Protein AF-A0A423SI39-F1 (afdb_monomer_lite)

Sequence (110 aa):
MAEQDFVSNNMMGNGWIGLNDRGTEDDWVWSDNTKVSITNWNDGEPNGNAGNENCGEMRADTGKWNDLPCHLARVFACKSKASATPVSPVQPTTTPYPDCEWGMGGERED

Secondary structure (DSSP, 8-state):
-HHHHHHHHH-SSSEEEEEE-TTSTT--EETTS-B-----BPTT----TTTT--EEEEPTTT--EEEE-TTS--EE----PPPSS----------PPPP-----------

InterPro domains:
  IPR001304 C-type lectin-like [PF00059] (3-79)
  IPR001304 C-type lectin-like [PS50041] (1-79)
  IPR016186 C-type lectin-like/link domain superfamily [G3DSA:3.10.100.10] (1-80)
  IPR016187 C-type lectin fold [SSF56436] (2-88)
  IPR018378 C-type lectin, conserved site [PS00615] (55-78)
  IPR050111 C-type lectin and snaclec domain-containing protein [PTHR22803] (2-82)

Structure (mmCIF, N/CA/C/O backbone):
data_AF-A0A423SI39-F1
#
_entry.id   AF-A0A423SI39-F1
#
loop_
_atom_site.group_PDB
_atom_site.id
_atom_site.type_symbol
_atom_site.label_atom_id
_atom_site.label_alt_id
_atom_site.label_comp_id
_a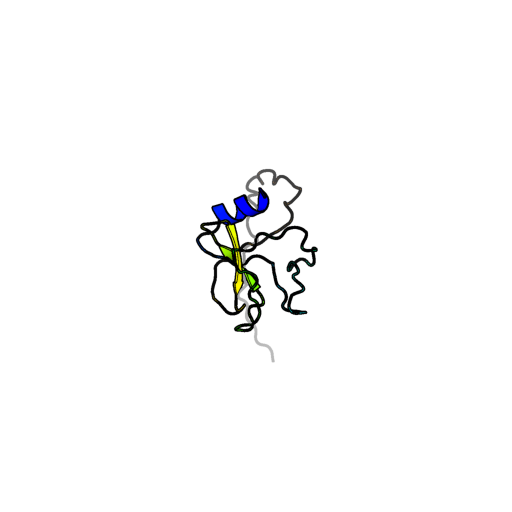tom_site.label_asym_id
_atom_site.label_entity_id
_atom_site.label_seq_id
_atom_site.pdbx_PDB_ins_code
_atom_site.Cartn_x
_atom_site.Cartn_y
_atom_site.Cartn_z
_atom_site.occupancy
_atom_site.B_iso_or_equiv
_atom_site.auth_seq_id
_atom_site.auth_comp_id
_atom_site.auth_asym_id
_atom_site.auth_atom_id
_atom_site.pdbx_PDB_model_num
ATOM 1 N N . MET A 1 1 ? -9.580 10.050 3.549 1.00 76.38 1 MET A N 1
ATOM 2 C CA . MET A 1 1 ? -8.161 9.812 3.880 1.00 76.38 1 MET A CA 1
ATOM 3 C C . MET A 1 1 ? -7.889 9.646 5.376 1.00 76.38 1 MET A C 1
ATOM 5 O O . MET A 1 1 ? -6.946 8.942 5.678 1.00 76.38 1 MET A O 1
ATOM 9 N N . ALA A 1 2 ? -8.739 10.131 6.295 1.00 90.62 2 ALA A N 1
ATOM 10 C CA . ALA A 1 2 ? -8.493 10.089 7.750 1.00 90.62 2 ALA A CA 1
ATOM 11 C C . ALA A 1 2 ? -7.988 8.754 8.352 1.00 90.62 2 ALA A C 1
ATOM 13 O O . ALA A 1 2 ? -7.150 8.781 9.244 1.00 90.62 2 ALA A O 1
ATOM 14 N N . GLU A 1 3 ? -8.472 7.592 7.890 1.00 91.19 3 GLU A N 1
ATOM 15 C CA . GLU A 1 3 ? -7.949 6.287 8.344 1.00 91.19 3 GLU A CA 1
ATOM 16 C C . GLU A 1 3 ? -6.472 6.104 7.967 1.00 91.19 3 GLU A C 1
ATOM 18 O O . GLU A 1 3 ? -5.671 5.703 8.804 1.00 91.19 3 GLU A O 1
ATOM 23 N N . GLN A 1 4 ? -6.105 6.450 6.733 1.00 91.50 4 GLN A N 1
ATOM 24 C CA . GLN A 1 4 ? -4.733 6.331 6.244 1.00 91.50 4 GLN A CA 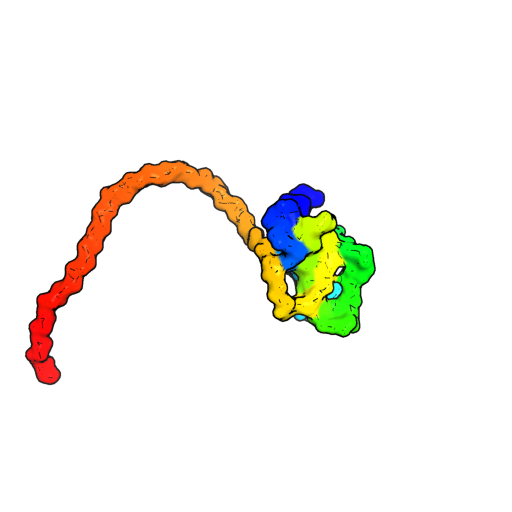1
ATOM 25 C C . GLN A 1 4 ? -3.807 7.311 6.971 1.00 91.50 4 GLN A C 1
ATOM 27 O O . GLN A 1 4 ? -2.725 6.917 7.391 1.00 91.50 4 GLN A O 1
ATOM 32 N N . ASP A 1 5 ? -4.278 8.539 7.219 1.00 93.81 5 ASP A N 1
ATOM 33 C CA . ASP A 1 5 ? -3.535 9.543 7.991 1.00 93.81 5 ASP A CA 1
ATOM 34 C C . ASP A 1 5 ? -3.305 9.079 9.438 1.00 93.81 5 ASP A C 1
ATOM 36 O O . ASP A 1 5 ? -2.239 9.287 10.015 1.00 93.81 5 ASP A O 1
ATOM 40 N N . PHE A 1 6 ? -4.303 8.439 10.058 1.00 94.25 6 PHE A N 1
ATOM 41 C CA . PHE A 1 6 ? -4.149 7.870 11.396 1.00 94.25 6 PHE A CA 1
ATOM 42 C C . PHE A 1 6 ? -3.078 6.775 11.412 1.00 94.25 6 PHE A C 1
ATOM 44 O O . PHE A 1 6 ? -2.238 6.764 12.312 1.00 94.25 6 PHE A O 1
ATOM 51 N N . VAL A 1 7 ? -3.085 5.877 10.425 1.00 94.56 7 VAL A N 1
ATOM 52 C CA . VAL A 1 7 ? -2.097 4.796 10.335 1.00 94.56 7 VAL A CA 1
ATOM 53 C C . VAL A 1 7 ? -0.691 5.361 10.127 1.00 94.56 7 VAL A C 1
ATOM 55 O O . VAL A 1 7 ? 0.196 5.037 10.915 1.00 94.56 7 VAL A O 1
ATOM 58 N N . SER A 1 8 ? -0.484 6.246 9.145 1.00 94.69 8 SER A N 1
ATOM 59 C CA . SER A 1 8 ? 0.847 6.786 8.830 1.00 94.69 8 SER A CA 1
ATOM 60 C C . SER A 1 8 ? 1.451 7.566 9.998 1.00 94.69 8 SER A C 1
ATOM 62 O O . SER A 1 8 ? 2.622 7.381 10.316 1.00 94.69 8 SER A O 1
ATOM 64 N N . ASN A 1 9 ? 0.645 8.369 10.702 1.00 94.88 9 ASN A N 1
ATOM 65 C CA . ASN A 1 9 ? 1.101 9.164 11.847 1.00 94.88 9 ASN A CA 1
ATOM 66 C C . ASN A 1 9 ? 1.485 8.323 13.076 1.00 94.88 9 ASN A C 1
ATOM 68 O O . ASN A 1 9 ? 2.182 8.822 13.958 1.00 94.88 9 ASN A O 1
ATOM 72 N N . ASN A 1 10 ? 1.016 7.074 13.165 1.00 94.56 10 ASN A N 1
ATOM 73 C CA . ASN A 1 10 ? 1.296 6.178 14.292 1.00 94.56 10 ASN A CA 1
ATOM 74 C C . ASN A 1 10 ? 2.280 5.050 13.938 1.00 94.56 10 ASN A C 1
ATOM 76 O O . ASN A 1 10 ? 2.640 4.253 14.806 1.00 94.56 10 ASN A O 1
ATOM 80 N N . MET A 1 11 ? 2.736 4.966 12.688 1.00 91.50 11 MET A N 1
ATOM 81 C CA . MET A 1 11 ? 3.760 4.010 12.279 1.00 91.50 11 MET A CA 1
ATOM 82 C C . MET A 1 11 ? 5.166 4.525 12.620 1.00 91.50 11 MET A C 1
ATOM 84 O O . MET A 1 11 ? 5.541 5.641 12.281 1.00 91.50 11 MET A O 1
ATOM 88 N N . MET A 1 12 ? 5.995 3.677 13.238 1.00 89.31 12 MET A N 1
ATOM 89 C CA . MET A 1 12 ? 7.395 3.992 13.582 1.00 89.31 12 MET A CA 1
ATOM 90 C C . MET A 1 12 ? 8.376 3.811 12.400 1.00 89.31 12 MET A C 1
ATOM 92 O O . MET A 1 12 ? 9.566 3.579 12.606 1.00 89.31 12 MET A O 1
ATOM 96 N N . GLY A 1 13 ? 7.882 3.872 11.162 1.00 95.12 13 GLY A N 1
ATOM 97 C CA . GLY A 1 13 ? 8.636 3.653 9.925 1.0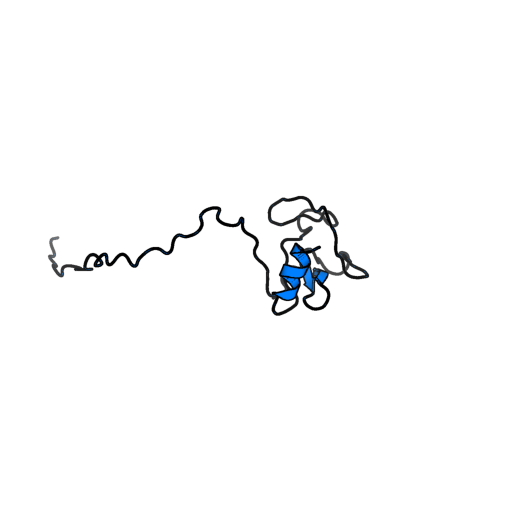0 95.12 13 GLY A CA 1
ATOM 98 C C . GLY A 1 13 ? 7.746 3.105 8.808 1.00 95.12 13 GLY A C 1
ATOM 99 O O . GLY A 1 13 ? 6.583 2.789 9.049 1.00 95.12 13 GLY A O 1
ATOM 100 N N . ASN A 1 14 ? 8.285 2.982 7.591 1.00 96.94 14 ASN A N 1
ATOM 101 C CA . ASN A 1 14 ? 7.550 2.365 6.483 1.00 96.94 14 ASN A CA 1
ATOM 102 C C . ASN A 1 14 ? 7.131 0.949 6.865 1.00 96.94 14 ASN A C 1
ATOM 104 O O . ASN A 1 14 ? 7.963 0.150 7.314 1.00 96.94 14 ASN A O 1
ATOM 108 N N . GLY A 1 15 ? 5.854 0.644 6.684 1.00 97.44 15 GLY A N 1
ATOM 109 C CA . GLY A 1 15 ? 5.282 -0.563 7.241 1.00 97.44 15 GLY A CA 1
ATOM 110 C C . GLY A 1 15 ? 4.272 -1.228 6.340 1.00 97.44 15 GLY A C 1
ATOM 111 O O . GLY A 1 15 ? 3.616 -0.588 5.523 1.00 97.44 15 GLY A O 1
ATOM 112 N N . TRP A 1 16 ? 4.124 -2.531 6.534 1.00 98.00 16 TRP A N 1
ATOM 113 C CA . TRP A 1 16 ? 3.126 -3.313 5.838 1.00 98.00 16 TRP A CA 1
ATOM 114 C C . TRP A 1 16 ? 1.721 -2.881 6.234 1.00 98.00 16 TRP A C 1
ATOM 116 O O . TRP A 1 16 ? 1.373 -2.785 7.419 1.00 98.00 16 TRP A O 1
ATOM 126 N N . ILE A 1 17 ? 0.916 -2.667 5.203 1.00 96.56 17 ILE A N 1
ATOM 127 C CA . ILE A 1 17 ? -0.535 -2.604 5.286 1.00 96.56 17 ILE A CA 1
ATOM 128 C C . ILE A 1 17 ? -1.095 -3.892 4.681 1.00 96.56 17 ILE A C 1
ATOM 130 O O . ILE A 1 17 ? -0.389 -4.636 4.010 1.00 96.56 17 ILE A O 1
ATOM 134 N N . GLY A 1 18 ? -2.368 -4.200 4.923 1.00 96.81 18 GLY A N 1
ATOM 135 C CA . GLY A 1 18 ? -2.968 -5.453 4.445 1.00 96.81 18 GLY A CA 1
ATOM 136 C C . GLY A 1 18 ? -3.113 -5.578 2.919 1.00 96.81 18 GLY A C 1
ATOM 137 O O . GLY A 1 18 ? -3.786 -6.497 2.470 1.00 96.81 18 GLY A O 1
ATOM 138 N N . LEU A 1 19 ? -2.572 -4.649 2.130 1.00 97.44 19 LEU A N 1
ATOM 139 C CA . LEU A 1 19 ? -2.742 -4.563 0.682 1.00 97.44 19 LEU A CA 1
ATOM 140 C C . LEU A 1 19 ? -1.787 -5.536 -0.028 1.00 97.44 19 LEU A C 1
ATOM 142 O O . LEU A 1 19 ? -0.601 -5.569 0.295 1.00 97.44 19 LEU A O 1
ATOM 146 N N . ASN A 1 20 ? -2.284 -6.343 -0.966 1.00 95.62 20 ASN A N 1
ATOM 147 C CA . ASN A 1 20 ? -1.477 -7.327 -1.699 1.00 95.62 20 ASN A CA 1
ATOM 148 C C . ASN A 1 20 ? -2.144 -7.750 -3.015 1.00 95.62 20 ASN A C 1
ATOM 150 O O . ASN A 1 20 ? -3.366 -7.720 -3.099 1.00 95.62 20 ASN A O 1
ATOM 154 N N . ASP A 1 21 ? -1.370 -8.222 -3.985 1.00 94.12 21 ASP A N 1
ATOM 155 C CA . ASP A 1 21 ? -1.845 -8.801 -5.255 1.00 94.12 21 ASP A CA 1
ATOM 156 C C . ASP A 1 21 ? -1.273 -10.219 -5.486 1.00 94.12 21 ASP A C 1
ATOM 158 O O . ASP A 1 21 ? -1.258 -10.761 -6.586 1.00 94.12 21 ASP A O 1
ATOM 162 N N . ARG A 1 22 ? -0.851 -10.886 -4.403 1.00 92.62 22 ARG A N 1
ATOM 163 C CA . ARG A 1 22 ? -0.190 -12.211 -4.400 1.00 92.62 22 ARG A CA 1
ATOM 164 C C . ARG A 1 22 ? -0.935 -13.321 -5.151 1.00 92.62 22 ARG A C 1
ATOM 166 O O . ARG A 1 22 ? -0.347 -14.368 -5.414 1.00 92.62 22 ARG A O 1
ATOM 173 N N . GLY A 1 23 ? -2.239 -13.165 -5.367 1.00 90.31 23 GLY A N 1
ATOM 174 C CA . GLY A 1 23 ? -3.061 -14.136 -6.086 1.00 90.31 23 GLY A CA 1
ATOM 175 C C . GLY A 1 23 ? -3.045 -13.932 -7.598 1.00 90.31 23 GLY A C 1
ATOM 176 O O . GLY A 1 23 ? -3.069 -14.904 -8.351 1.00 90.31 23 GLY A O 1
ATOM 177 N N . THR A 1 24 ? -3.040 -12.684 -8.052 1.00 90.62 24 THR A N 1
ATOM 178 C CA . THR A 1 24 ? -3.066 -12.305 -9.464 1.00 90.62 24 THR A CA 1
ATOM 179 C C . THR A 1 24 ? -2.432 -10.929 -9.569 1.00 90.62 24 THR A C 1
ATOM 181 O O . THR A 1 24 ? -2.946 -9.984 -8.980 1.00 90.62 24 THR A O 1
ATOM 184 N N . GLU A 1 25 ? -1.321 -10.846 -10.301 1.00 89.31 25 GLU A N 1
ATOM 185 C CA . GLU A 1 25 ? -0.600 -9.593 -10.542 1.00 89.31 25 GLU A CA 1
ATOM 186 C C . GLU A 1 25 ? -1.562 -8.504 -11.034 1.00 89.31 25 GLU A C 1
ATOM 188 O O . GLU A 1 25 ? -2.459 -8.788 -11.835 1.00 89.31 25 GLU A O 1
ATOM 193 N N . ASP A 1 26 ? -1.381 -7.283 -10.531 1.00 88.69 26 ASP A N 1
ATOM 194 C CA . ASP A 1 26 ? -2.237 -6.113 -10.771 1.00 88.69 26 ASP A CA 1
ATOM 195 C C . ASP A 1 26 ? -3.665 -6.191 -10.172 1.00 88.69 26 ASP A C 1
ATOM 197 O O . ASP A 1 26 ? -4.389 -5.188 -10.190 1.00 88.69 26 ASP A O 1
ATOM 201 N N . ASP A 1 27 ? -4.085 -7.318 -9.576 1.00 91.12 27 ASP A N 1
ATOM 202 C CA . ASP A 1 27 ? -5.368 -7.462 -8.863 1.00 91.12 27 ASP A CA 1
ATOM 203 C C . ASP A 1 27 ? -5.193 -7.289 -7.345 1.00 91.12 27 ASP A C 1
ATOM 205 O O . ASP A 1 27 ? -5.141 -8.237 -6.555 1.00 91.12 27 ASP A O 1
ATOM 209 N N . TRP A 1 28 ? -5.091 -6.027 -6.929 1.00 93.75 28 TRP A N 1
ATOM 210 C CA . TRP A 1 28 ? -4.862 -5.654 -5.537 1.00 93.75 28 TRP A CA 1
ATOM 211 C C . TRP A 1 28 ? -6.091 -5.885 -4.644 1.00 93.75 28 TRP A C 1
ATOM 213 O O . TRP A 1 28 ? -7.184 -5.363 -4.880 1.00 93.75 28 TRP A O 1
ATOM 223 N N . VAL A 1 29 ? -5.879 -6.591 -3.533 1.00 95.94 29 VAL A N 1
ATOM 224 C CA . VAL A 1 29 ? -6.880 -6.919 -2.511 1.00 95.94 29 VAL A CA 1
ATOM 225 C C . VAL A 1 29 ? -6.373 -6.622 -1.100 1.00 95.94 29 VAL A C 1
ATOM 227 O O . VAL A 1 29 ? -5.174 -6.665 -0.810 1.00 95.94 29 VAL A O 1
ATOM 230 N N . TRP A 1 30 ? -7.296 -6.342 -0.177 1.00 96.81 30 TRP A N 1
ATOM 231 C CA . TRP A 1 30 ? -6.972 -6.303 1.248 1.00 96.81 30 TRP A CA 1
ATOM 232 C C . TRP A 1 30 ? -6.957 -7.717 1.837 1.00 96.81 30 TRP A C 1
ATOM 234 O O . TRP A 1 30 ? -7.748 -8.580 1.457 1.00 96.81 30 TRP A O 1
ATOM 244 N N . SER A 1 31 ? -6.095 -7.950 2.824 1.00 96.62 31 SER A N 1
ATOM 245 C CA . SER A 1 31 ? -5.929 -9.237 3.510 1.00 96.62 31 SER A CA 1
ATOM 246 C C . SER A 1 31 ? -7.170 -9.702 4.280 1.00 96.62 31 SER A C 1
ATOM 248 O O . SER A 1 31 ? -7.285 -10.882 4.607 1.00 96.62 31 SER A O 1
ATOM 250 N N . ASP A 1 32 ? -8.118 -8.801 4.545 1.00 94.44 32 ASP A N 1
ATOM 251 C CA . ASP A 1 32 ? -9.430 -9.107 5.123 1.00 94.44 32 ASP A CA 1
ATOM 252 C C . ASP A 1 32 ? -10.505 -9.432 4.065 1.00 94.44 32 ASP A C 1
ATOM 254 O O . ASP A 1 32 ? -11.680 -9.591 4.403 1.00 94.44 32 ASP A O 1
ATOM 258 N N . ASN A 1 33 ? -10.105 -9.574 2.796 1.00 91.44 33 ASN A N 1
ATOM 259 C CA . ASN A 1 33 ? -10.950 -9.793 1.617 1.00 91.44 33 ASN A CA 1
ATOM 260 C C . ASN A 1 33 ? -11.901 -8.635 1.285 1.00 91.44 33 ASN A C 1
ATOM 262 O O . ASN A 1 33 ? -12.827 -8.797 0.482 1.00 91.44 33 ASN A O 1
ATOM 266 N N . THR A 1 34 ? -11.707 -7.456 1.877 1.00 91.75 34 THR A N 1
ATOM 267 C CA . THR A 1 34 ? -12.424 -6.265 1.426 1.00 91.75 34 THR A CA 1
ATOM 268 C C . THR A 1 34 ? -11.859 -5.773 0.094 1.00 91.75 34 THR A C 1
ATOM 270 O O . THR A 1 34 ? -10.676 -5.925 -0.215 1.00 91.75 34 THR A O 1
ATOM 273 N N . LYS A 1 35 ? -12.728 -5.188 -0.738 1.00 90.81 35 LYS A N 1
ATOM 274 C CA . LYS A 1 35 ? -12.324 -4.649 -2.041 1.00 90.81 35 LYS A CA 1
ATOM 275 C C . LYS A 1 35 ? -11.520 -3.364 -1.870 1.00 90.81 35 LYS A C 1
ATOM 277 O O . LYS A 1 35 ? -11.887 -2.500 -1.068 1.00 90.81 35 LYS A O 1
ATOM 282 N N . VAL A 1 36 ? -10.489 -3.194 -2.691 1.00 93.38 36 VAL A N 1
ATOM 283 C CA . VAL A 1 36 ? -9.788 -1.915 -2.824 1.00 93.38 36 VAL A CA 1
ATOM 284 C C . VAL A 1 36 ? -10.737 -0.915 -3.482 1.00 93.38 36 VAL A C 1
ATOM 286 O O . VAL A 1 36 ? -11.197 -1.107 -4.602 1.00 93.38 36 VAL A O 1
ATOM 289 N N . SER A 1 37 ? -11.092 0.134 -2.744 1.00 89.56 37 SER A N 1
ATOM 290 C CA . SER A 1 37 ? -11.991 1.204 -3.209 1.00 89.56 37 SER A CA 1
ATOM 291 C C . SER A 1 37 ? -11.291 2.557 -3.332 1.00 89.56 37 SER A C 1
ATOM 293 O O . SER A 1 37 ? -11.830 3.478 -3.939 1.00 89.56 37 SER A O 1
ATOM 295 N N . ILE A 1 38 ? -10.096 2.680 -2.754 1.00 87.06 38 ILE A N 1
ATOM 296 C CA . ILE A 1 38 ? -9.257 3.875 -2.767 1.00 87.06 38 ILE A CA 1
ATOM 297 C C . ILE A 1 38 ? -7.823 3.404 -2.964 1.00 87.06 38 ILE A C 1
ATOM 299 O O . ILE A 1 38 ? -7.407 2.429 -2.338 1.00 87.06 38 ILE A O 1
ATOM 303 N N . THR A 1 39 ? -7.075 4.132 -3.783 1.00 90.81 39 THR A N 1
ATOM 304 C CA . THR A 1 39 ? -5.639 3.943 -3.974 1.00 90.81 39 THR A CA 1
ATOM 305 C C . THR A 1 39 ? -4.890 5.195 -3.540 1.00 90.81 39 THR A C 1
ATOM 307 O O . THR A 1 39 ? -5.333 6.304 -3.837 1.00 90.81 39 THR A O 1
ATOM 310 N N . ASN A 1 40 ? -3.759 5.026 -2.855 1.00 95.50 40 ASN A N 1
ATOM 311 C CA . ASN A 1 40 ? -2.870 6.123 -2.461 1.00 95.50 40 ASN A CA 1
ATOM 312 C C . ASN A 1 40 ? -1.414 5.819 -2.837 1.00 95.50 40 ASN A C 1
ATOM 314 O O . ASN A 1 40 ? -0.500 6.020 -2.040 1.00 95.50 40 ASN A O 1
ATOM 318 N N . TRP A 1 41 ? -1.211 5.272 -4.034 1.00 96.12 41 TRP A N 1
ATOM 319 C CA . TRP A 1 41 ? 0.108 4.925 -4.550 1.00 96.12 41 TRP A CA 1
ATOM 320 C C . TRP A 1 41 ? 1.050 6.128 -4.583 1.00 96.12 41 TRP A C 1
ATOM 322 O O . TRP A 1 41 ? 0.642 7.271 -4.815 1.00 96.12 41 TRP A O 1
ATOM 332 N N . ASN A 1 42 ? 2.320 5.859 -4.315 1.00 96.88 42 ASN A N 1
ATOM 333 C CA . ASN A 1 42 ? 3.401 6.791 -4.544 1.00 96.88 42 ASN A CA 1
ATOM 334 C C . ASN A 1 42 ? 3.616 7.000 -6.045 1.00 96.88 42 ASN A C 1
ATOM 336 O O . ASN A 1 42 ? 3.160 6.218 -6.878 1.00 96.88 42 ASN A O 1
ATOM 340 N N . ASP A 1 43 ? 4.275 8.098 -6.396 1.00 95.62 43 ASP A N 1
ATOM 341 C CA . ASP A 1 43 ? 4.477 8.440 -7.798 1.00 95.62 43 ASP A CA 1
ATOM 342 C C . ASP A 1 43 ? 5.366 7.368 -8.450 1.00 95.62 43 ASP A C 1
ATOM 344 O O . ASP A 1 43 ? 6.514 7.191 -8.048 1.00 95.62 43 ASP A O 1
ATOM 348 N N . GLY A 1 44 ? 4.823 6.665 -9.448 1.00 91.88 44 GLY A N 1
ATOM 349 C CA . GLY A 1 44 ? 5.494 5.549 -10.124 1.00 91.88 44 GLY A CA 1
ATOM 350 C C . GLY A 1 44 ? 5.080 4.152 -9.650 1.00 91.88 44 GLY A C 1
ATOM 351 O O . GLY A 1 44 ? 5.521 3.192 -10.269 1.00 91.88 44 GLY A O 1
ATOM 352 N N . GLU A 1 45 ? 4.220 4.050 -8.632 1.00 93.25 45 GLU A N 1
ATOM 353 C CA . GLU A 1 45 ? 3.736 2.784 -8.063 1.00 93.25 45 GLU A CA 1
ATOM 354 C C . GLU A 1 45 ? 2.272 2.474 -8.467 1.00 93.25 45 GLU A C 1
ATOM 356 O O . GLU A 1 45 ? 1.512 3.400 -8.785 1.00 93.25 45 GLU A O 1
ATOM 361 N N . PRO A 1 46 ? 1.832 1.200 -8.404 1.00 92.06 46 PRO A N 1
ATOM 362 C CA . PRO A 1 46 ? 2.665 0.020 -8.186 1.00 92.06 46 PRO A CA 1
ATOM 363 C C . PRO A 1 46 ? 3.522 -0.252 -9.424 1.00 92.06 46 PRO A C 1
ATOM 365 O O . PRO A 1 46 ? 3.054 -0.075 -10.554 1.00 92.06 46 PRO A O 1
ATOM 368 N N . ASN A 1 47 ? 4.782 -0.622 -9.221 1.00 88.31 47 ASN A N 1
ATOM 369 C CA . ASN A 1 47 ? 5.709 -0.826 -10.328 1.00 88.31 47 ASN A CA 1
ATOM 370 C C . ASN A 1 47 ? 5.851 -2.305 -10.733 1.00 88.31 47 ASN A C 1
ATOM 372 O O . ASN A 1 47 ? 6.226 -2.531 -11.888 1.00 88.31 47 ASN A O 1
ATOM 376 N N . GLY A 1 48 ? 5.479 -3.251 -9.848 1.00 70.19 48 GLY A N 1
ATOM 377 C CA . GLY A 1 48 ? 5.121 -4.681 -9.997 1.00 70.19 48 GLY A CA 1
ATOM 378 C C . GLY A 1 48 ? 6.122 -5.611 -10.696 1.00 70.19 48 GLY A C 1
ATOM 379 O O . GLY A 1 48 ? 6.463 -6.709 -10.255 1.00 70.19 48 GLY A O 1
ATOM 380 N N . ASN A 1 49 ? 6.671 -5.152 -11.809 1.00 62.72 49 ASN A N 1
ATOM 381 C CA . ASN A 1 49 ? 7.271 -5.942 -12.868 1.00 62.72 49 ASN A CA 1
ATOM 382 C C . ASN A 1 49 ? 8.769 -6.231 -12.693 1.00 62.72 49 ASN A C 1
ATOM 384 O O . ASN A 1 49 ? 9.350 -6.922 -13.533 1.00 62.72 49 ASN A O 1
ATOM 388 N N . ALA A 1 50 ? 9.428 -5.716 -11.651 1.00 59.78 50 ALA A N 1
ATOM 389 C CA . ALA A 1 50 ? 10.885 -5.818 -11.521 1.00 59.78 50 ALA A CA 1
ATOM 390 C C . ALA A 1 50 ? 11.383 -6.938 -10.587 1.00 59.78 50 ALA A C 1
ATOM 392 O O . ALA A 1 50 ? 12.570 -7.270 -10.641 1.00 59.78 50 ALA A O 1
ATOM 393 N N . GLY A 1 51 ? 10.533 -7.538 -9.741 1.00 61.28 51 GLY A N 1
ATOM 394 C CA . GLY A 1 51 ? 11.082 -8.373 -8.666 1.00 61.28 51 GLY A CA 1
ATOM 395 C C . GLY A 1 51 ? 10.124 -9.135 -7.757 1.00 61.28 51 GLY A C 1
ATOM 396 O O . GLY A 1 51 ? 10.558 -9.496 -6.664 1.00 61.28 51 GLY A O 1
ATOM 397 N N . ASN A 1 52 ? 8.886 -9.430 -8.184 1.00 78.94 52 ASN A N 1
ATOM 398 C CA . ASN A 1 52 ? 7.903 -10.166 -7.370 1.00 78.94 52 ASN A CA 1
ATOM 399 C C . ASN A 1 52 ? 7.509 -9.361 -6.107 1.00 78.94 52 ASN A C 1
ATOM 401 O O . ASN A 1 52 ? 7.676 -9.806 -4.961 1.00 78.94 52 ASN A O 1
ATOM 405 N N . GLU A 1 53 ? 7.042 -8.131 -6.344 1.00 89.69 53 GLU A N 1
ATOM 406 C CA . GLU A 1 53 ? 6.757 -7.095 -5.345 1.00 89.69 53 GLU A CA 1
ATOM 407 C C . GLU A 1 53 ? 5.294 -7.105 -4.869 1.00 89.69 53 GLU A C 1
ATOM 409 O O . GLU A 1 53 ? 4.611 -6.100 -4.855 1.00 89.69 53 GLU A O 1
ATOM 414 N N . ASN A 1 54 ? 4.784 -8.250 -4.423 1.00 94.75 54 ASN A N 1
ATOM 415 C CA . ASN A 1 54 ? 3.332 -8.430 -4.270 1.00 94.75 54 ASN A CA 1
ATOM 416 C C . ASN A 1 54 ? 2.696 -7.909 -2.961 1.00 94.75 54 ASN A C 1
ATOM 418 O O . ASN A 1 54 ? 1.590 -8.319 -2.586 1.00 94.75 54 ASN A O 1
ATOM 422 N N . CYS A 1 55 ? 3.406 -7.081 -2.190 1.00 96.38 55 CYS A N 1
ATOM 423 C CA . CYS A 1 55 ? 2.948 -6.583 -0.891 1.00 96.38 55 CYS A CA 1
ATOM 424 C C . CYS A 1 55 ? 3.028 -5.060 -0.802 1.00 96.38 55 CYS A C 1
ATOM 426 O O . CYS A 1 55 ? 4.079 -4.472 -1.035 1.00 96.38 55 CYS A O 1
ATOM 428 N N . GLY A 1 56 ? 1.929 -4.431 -0.384 1.00 96.62 56 GLY A N 1
ATOM 429 C CA . GLY A 1 56 ? 1.842 -2.987 -0.213 1.00 96.62 56 GLY A CA 1
ATOM 430 C C . GLY A 1 56 ? 2.426 -2.527 1.122 1.00 96.62 56 GLY A C 1
ATOM 431 O O . GLY A 1 56 ? 1.964 -2.934 2.194 1.00 96.62 56 GLY A O 1
ATOM 432 N N . GLU A 1 57 ? 3.408 -1.632 1.078 1.00 97.25 57 GLU A N 1
ATOM 433 C CA . GLU A 1 57 ? 3.819 -0.831 2.229 1.00 97.25 57 GLU A CA 1
ATOM 434 C C . GLU A 1 57 ? 3.160 0.546 2.214 1.00 97.25 57 GLU A C 1
ATOM 436 O O . GLU A 1 57 ? 2.888 1.115 1.162 1.00 97.25 57 GLU A O 1
ATOM 441 N N . MET A 1 58 ? 2.969 1.121 3.396 1.00 97.69 58 MET A N 1
ATOM 442 C CA . MET A 1 58 ? 2.716 2.543 3.575 1.00 97.69 58 MET A CA 1
ATOM 443 C C . MET A 1 58 ? 3.999 3.226 4.033 1.00 97.69 58 MET A C 1
ATOM 445 O O . MET A 1 58 ? 4.649 2.784 4.985 1.00 97.69 58 MET A O 1
ATOM 449 N N . ARG A 1 59 ? 4.342 4.338 3.386 1.00 96.50 59 ARG A N 1
ATOM 450 C CA . ARG A 1 59 ? 5.438 5.194 3.819 1.00 96.50 59 ARG A CA 1
ATOM 451 C C . ARG A 1 59 ? 5.018 6.055 5.005 1.00 96.50 59 ARG A C 1
ATOM 453 O O . ARG A 1 59 ? 3.999 6.738 4.939 1.00 96.50 59 ARG A O 1
ATOM 460 N N . ALA A 1 60 ? 5.816 6.072 6.070 1.00 93.81 60 AL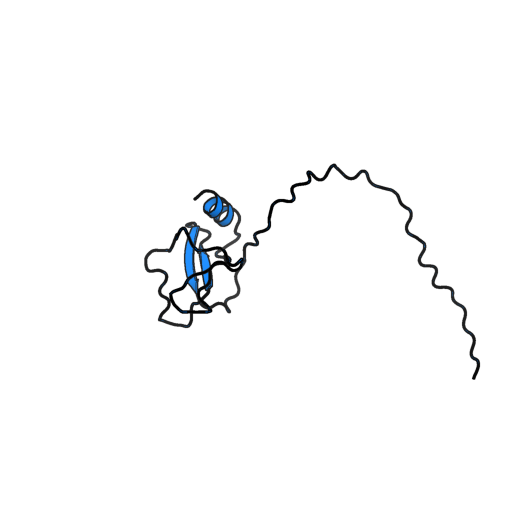A A N 1
ATOM 461 C CA . ALA A 1 60 ? 5.478 6.844 7.270 1.00 93.81 60 ALA A CA 1
ATOM 462 C C . ALA A 1 60 ? 5.590 8.366 7.063 1.00 93.81 60 ALA A C 1
ATOM 464 O O . ALA A 1 60 ? 4.918 9.129 7.748 1.00 93.81 60 ALA A O 1
ATOM 465 N N . ASP A 1 61 ? 6.419 8.816 6.117 1.00 92.94 61 ASP A N 1
ATOM 466 C CA . ASP A 1 61 ? 6.663 10.238 5.851 1.00 92.94 61 ASP A CA 1
ATOM 467 C C . ASP A 1 61 ? 5.578 10.897 4.986 1.00 92.94 61 ASP A C 1
ATOM 469 O O . ASP A 1 61 ? 5.256 12.065 5.192 1.00 92.94 61 ASP A O 1
ATOM 473 N N . THR A 1 62 ? 5.010 10.165 4.025 1.00 94.44 62 THR A N 1
ATOM 474 C CA . THR A 1 62 ? 4.019 10.701 3.075 1.00 94.44 62 THR A CA 1
ATOM 475 C C . THR A 1 62 ? 2.639 10.059 3.182 1.00 94.44 62 THR A C 1
ATOM 477 O O . THR A 1 62 ? 1.687 10.580 2.604 1.00 94.44 62 THR A O 1
ATOM 480 N N . GLY A 1 63 ? 2.515 8.908 3.849 1.00 95.06 63 GLY A N 1
ATOM 481 C CA . GLY A 1 63 ? 1.301 8.085 3.851 1.00 95.06 63 GLY A CA 1
ATOM 482 C C . GLY A 1 63 ? 0.992 7.411 2.507 1.00 95.06 63 GLY A C 1
ATOM 483 O O . GLY A 1 63 ? 0.002 6.679 2.406 1.00 95.06 63 GLY A O 1
ATOM 484 N N . LYS A 1 64 ? 1.814 7.644 1.471 1.00 96.88 64 LYS A N 1
ATOM 485 C CA . LYS A 1 64 ? 1.674 7.016 0.152 1.00 96.88 64 LYS A CA 1
ATOM 486 C C . LYS A 1 64 ? 2.166 5.571 0.168 1.00 96.88 64 LYS A C 1
ATOM 488 O O . LYS A 1 64 ? 2.915 5.176 1.064 1.00 96.88 64 LYS A O 1
ATOM 493 N N . TRP A 1 65 ? 1.726 4.785 -0.807 1.00 97.06 65 TRP A N 1
ATOM 494 C CA . TRP A 1 65 ? 1.973 3.347 -0.856 1.00 97.06 65 TRP A CA 1
ATOM 495 C C . TRP A 1 65 ? 3.012 2.973 -1.903 1.00 97.06 65 TRP A C 1
ATOM 497 O O . TRP A 1 65 ? 3.006 3.546 -2.987 1.00 97.06 65 TRP A O 1
ATOM 507 N N . ASN A 1 66 ? 3.843 1.986 -1.590 1.00 96.25 66 ASN A N 1
ATOM 508 C CA . ASN A 1 66 ? 4.692 1.304 -2.564 1.00 96.25 66 ASN A CA 1
ATOM 509 C C . ASN A 1 66 ? 4.352 -0.184 -2.549 1.00 96.25 66 ASN A C 1
ATOM 511 O O . ASN A 1 66 ? 3.910 -0.700 -1.520 1.00 96.25 66 ASN A O 1
ATOM 515 N N . ASP A 1 67 ? 4.591 -0.874 -3.648 1.00 95.12 67 ASP A N 1
ATOM 516 C CA . ASP A 1 67 ? 4.650 -2.325 -3.698 1.00 95.12 67 ASP A CA 1
ATOM 517 C C . ASP A 1 67 ? 6.101 -2.788 -3.515 1.00 95.12 67 ASP A C 1
ATOM 519 O O . ASP A 1 67 ? 7.041 -2.104 -3.904 1.00 95.12 67 ASP A O 1
ATOM 523 N N . LEU A 1 68 ? 6.302 -3.887 -2.787 1.00 95.25 68 LEU A N 1
ATOM 524 C CA . LEU A 1 68 ? 7.627 -4.398 -2.442 1.00 95.25 68 LEU A CA 1
ATOM 525 C C . LEU A 1 68 ? 7.619 -5.921 -2.250 1.00 95.25 68 LEU A C 1
ATOM 527 O O . LEU A 1 68 ? 6.568 -6.514 -1.979 1.00 95.25 68 LEU A O 1
ATOM 531 N N . PRO A 1 69 ? 8.792 -6.587 -2.278 1.00 94.31 69 PRO A N 1
ATOM 532 C CA . PRO A 1 69 ? 8.882 -8.012 -2.008 1.00 94.31 69 PRO A CA 1
ATOM 533 C C . PRO A 1 69 ? 8.400 -8.321 -0.589 1.00 94.31 69 PRO A C 1
ATOM 535 O O . PRO A 1 69 ? 8.939 -7.826 0.406 1.00 94.31 69 PRO A O 1
ATOM 538 N N . CYS A 1 70 ? 7.411 -9.206 -0.483 1.00 94.38 70 CYS A N 1
ATOM 539 C CA . CYS A 1 70 ? 6.743 -9.547 0.777 1.00 94.38 70 CYS A CA 1
ATOM 540 C C . CYS A 1 70 ? 7.674 -10.075 1.885 1.00 94.38 70 CYS A C 1
ATOM 542 O O . CYS A 1 70 ? 7.295 -10.101 3.054 1.00 94.38 70 CYS A O 1
ATOM 544 N N . HIS A 1 71 ? 8.874 -10.547 1.536 1.00 92.94 71 HIS A N 1
ATOM 545 C CA . HIS A 1 71 ? 9.826 -11.122 2.487 1.00 92.94 71 HIS A CA 1
ATOM 546 C C . HIS A 1 71 ? 10.658 -10.069 3.239 1.00 92.94 71 HIS A C 1
ATOM 548 O O . HIS A 1 71 ? 11.470 -10.435 4.093 1.00 92.94 71 HIS A O 1
ATOM 554 N N . LEU A 1 72 ? 10.529 -8.778 2.910 1.00 94.81 72 LEU A N 1
ATOM 555 C CA . LEU A 1 72 ? 11.261 -7.726 3.611 1.00 94.81 72 LEU A CA 1
ATOM 556 C C . LEU A 1 72 ? 10.749 -7.564 5.050 1.00 94.81 72 LEU A C 1
ATOM 558 O O . LEU A 1 72 ? 9.546 -7.546 5.322 1.00 94.81 72 LEU A O 1
ATOM 562 N N . ALA A 1 73 ? 11.684 -7.406 5.986 1.00 96.19 73 ALA A N 1
ATOM 563 C CA . ALA A 1 73 ? 11.364 -7.118 7.377 1.00 96.19 73 ALA A CA 1
ATOM 564 C C . ALA A 1 73 ? 10.934 -5.651 7.520 1.00 96.19 73 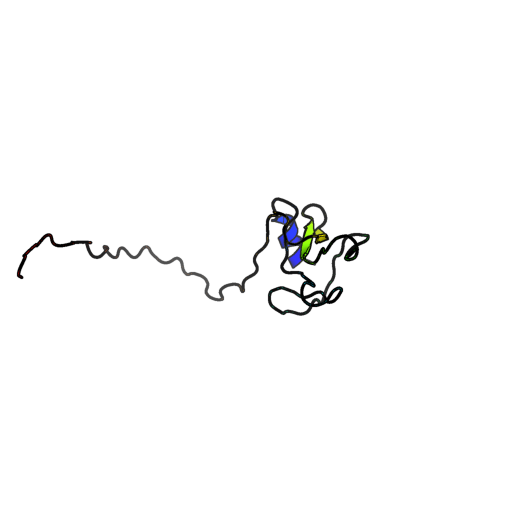ALA A C 1
ATOM 566 O O . ALA A 1 73 ? 11.732 -4.741 7.293 1.00 96.19 73 ALA A O 1
ATOM 567 N N . ARG A 1 74 ? 9.676 -5.427 7.909 1.00 95.88 74 ARG A N 1
ATOM 568 C CA . ARG A 1 74 ? 9.098 -4.099 8.160 1.00 95.88 74 ARG A CA 1
ATOM 569 C C . ARG A 1 74 ? 8.200 -4.134 9.391 1.00 95.88 74 ARG A C 1
ATOM 571 O O . ARG A 1 74 ? 7.749 -5.201 9.811 1.00 95.88 74 ARG A O 1
ATOM 578 N N . VAL A 1 75 ? 7.922 -2.961 9.957 1.00 96.75 75 VAL A N 1
ATOM 579 C CA . VAL A 1 75 ? 6.804 -2.811 10.903 1.00 96.75 75 VAL A CA 1
ATOM 580 C C . VAL A 1 75 ? 5.480 -3.072 10.176 1.00 96.75 75 VAL A C 1
ATOM 582 O O . VAL A 1 75 ? 5.444 -3.097 8.948 1.00 96.75 75 VAL A O 1
ATOM 585 N N . PHE A 1 76 ? 4.386 -3.281 10.901 1.00 96.75 76 PHE A N 1
ATOM 586 C CA . PHE A 1 76 ? 3.084 -3.544 10.287 1.00 96.75 76 PHE A CA 1
ATOM 587 C C . PHE A 1 76 ? 1.942 -2.969 11.121 1.00 96.75 76 PHE A C 1
ATOM 589 O O . PHE A 1 76 ? 2.048 -2.861 12.344 1.00 96.75 76 PHE A O 1
ATOM 596 N N . ALA A 1 77 ? 0.846 -2.612 10.453 1.00 95.44 77 ALA A N 1
ATOM 597 C CA . ALA A 1 77 ? -0.398 -2.225 11.110 1.00 95.44 77 ALA A CA 1
ATOM 598 C C . ALA A 1 77 ? -1.401 -3.384 11.113 1.00 95.44 77 ALA A C 1
ATOM 600 O O . ALA A 1 77 ? -1.631 -4.036 10.095 1.00 95.44 77 ALA A O 1
ATOM 601 N N . CYS A 1 78 ? -2.050 -3.592 12.257 1.00 94.62 78 CYS A N 1
ATOM 602 C CA . CYS A 1 78 ? -3.180 -4.506 12.396 1.00 94.62 78 CYS A CA 1
ATOM 603 C C . CYS A 1 78 ? -4.492 -3.723 12.444 1.00 94.62 78 CYS A C 1
ATOM 605 O O . CYS A 1 78 ? -4.579 -2.680 13.092 1.00 94.62 78 CYS A O 1
ATOM 607 N N . LYS A 1 79 ? -5.543 -4.279 11.837 1.00 93.69 79 LYS A N 1
ATOM 608 C CA . LYS A 1 79 ? -6.909 -3.755 11.915 1.00 93.69 79 LYS A CA 1
ATOM 609 C C . LYS A 1 79 ? -7.818 -4.781 12.577 1.00 93.69 79 LYS A C 1
ATOM 611 O O . LYS A 1 79 ? -7.794 -5.960 12.240 1.00 93.69 79 LYS A O 1
ATOM 616 N N . SER A 1 80 ? -8.642 -4.321 13.510 1.00 91.50 80 SER A N 1
ATOM 617 C CA . SER A 1 80 ? -9.714 -5.114 14.110 1.00 91.50 80 SER A CA 1
ATOM 618 C C . SER A 1 80 ? -10.965 -4.255 14.247 1.00 91.50 80 SER A C 1
ATOM 620 O O . SER A 1 80 ? -10.900 -3.023 14.210 1.00 91.50 80 SER A O 1
ATOM 622 N N . LYS A 1 81 ? -12.129 -4.896 14.375 1.00 89.12 81 LYS A N 1
ATOM 623 C CA . LYS A 1 81 ? -13.351 -4.171 14.723 1.00 89.12 81 LYS A CA 1
ATOM 624 C C . LYS A 1 81 ? -13.204 -3.656 16.149 1.00 89.12 81 LYS A C 1
ATOM 626 O O . LYS A 1 81 ? -12.805 -4.413 17.030 1.00 89.12 81 LYS A O 1
ATOM 631 N N . ALA A 1 82 ? -13.570 -2.398 16.375 1.00 84.50 82 ALA A N 1
ATOM 632 C CA . ALA A 1 82 ? -13.683 -1.881 17.729 1.00 84.50 82 ALA A CA 1
ATOM 633 C C . ALA A 1 82 ? -14.665 -2.760 18.520 1.00 84.50 82 ALA A C 1
ATOM 635 O O . ALA A 1 82 ? -15.781 -3.022 18.060 1.00 84.50 82 ALA A O 1
ATOM 636 N N . SER A 1 83 ? -14.249 -3.232 19.694 1.00 78.88 83 SER A N 1
ATOM 637 C CA . SER A 1 83 ? -15.137 -3.962 20.594 1.00 78.88 83 SER A CA 1
ATOM 638 C C . SER A 1 83 ? -16.289 -3.044 21.003 1.00 78.88 83 SER A C 1
ATOM 640 O O . SER A 1 83 ? -16.071 -1.991 21.593 1.00 78.88 83 SER A O 1
ATOM 642 N N . ALA A 1 84 ? -17.522 -3.441 20.683 1.00 63.31 84 ALA A N 1
ATOM 643 C CA . ALA A 1 84 ? -18.727 -2.654 20.959 1.00 63.31 84 ALA A CA 1
ATOM 644 C C . ALA A 1 84 ? -19.093 -2.580 22.454 1.00 63.31 84 ALA A C 1
ATOM 646 O O . ALA A 1 84 ? -20.039 -1.893 22.830 1.00 63.31 84 ALA A O 1
ATOM 647 N N . THR A 1 85 ? -18.361 -3.276 23.320 1.00 59.16 85 THR A N 1
ATOM 648 C CA . THR A 1 85 ? -18.497 -3.142 24.767 1.00 59.16 85 THR A CA 1
ATOM 649 C C . THR A 1 85 ? -17.526 -2.079 25.270 1.00 59.16 85 THR A C 1
ATOM 651 O O . THR A 1 85 ? -16.315 -2.321 25.206 1.00 59.16 85 THR A O 1
ATOM 654 N N . PRO A 1 86 ? -17.994 -0.945 25.832 1.00 58.62 86 PRO A N 1
ATOM 655 C CA . PRO A 1 86 ? -17.153 -0.218 26.767 1.00 58.62 86 PRO A CA 1
ATOM 656 C C . PRO A 1 86 ? -16.765 -1.226 27.847 1.00 58.62 86 PRO A C 1
ATOM 658 O O . PRO A 1 86 ? -17.630 -1.799 28.511 1.00 58.62 86 PRO A O 1
ATOM 661 N N . VAL A 1 87 ? -15.472 -1.510 27.974 1.00 55.09 87 VAL A N 1
ATOM 662 C CA . VAL A 1 87 ? -14.953 -2.185 29.160 1.00 55.09 87 VAL A CA 1
ATOM 663 C C . VAL A 1 87 ? -15.309 -1.275 30.331 1.00 55.09 87 VAL A C 1
ATOM 665 O O . VAL A 1 87 ? -14.627 -0.285 30.586 1.00 55.09 87 VAL A O 1
ATOM 668 N N . SER A 1 88 ? -16.424 -1.560 31.013 1.00 60.56 88 SER A N 1
ATOM 669 C CA . SER A 1 88 ? -16.622 -1.067 32.372 1.00 60.56 88 SER A CA 1
ATOM 670 C C . SER A 1 88 ? -15.346 -1.410 33.134 1.00 60.56 88 SER A C 1
ATOM 672 O O . SER A 1 88 ? -14.865 -2.536 32.974 1.00 60.56 88 SER A O 1
ATOM 674 N N . PRO A 1 89 ? -14.772 -0.480 33.919 1.00 63.78 89 PRO A N 1
ATOM 675 C CA . PRO A 1 89 ? -13.594 -0.788 34.711 1.00 63.78 89 PRO A CA 1
ATOM 676 C C . PRO A 1 89 ? -13.942 -1.994 35.577 1.00 63.78 89 PRO A C 1
ATOM 678 O O . PRO A 1 89 ? -14.793 -1.904 36.464 1.00 63.78 89 PRO A O 1
ATOM 681 N N . VAL A 1 90 ? -13.360 -3.148 35.247 1.00 57.09 90 VAL A N 1
ATOM 682 C CA . VAL A 1 90 ? -13.567 -4.368 36.017 1.00 57.09 90 VAL A CA 1
ATOM 683 C C . VAL A 1 90 ? -12.968 -4.064 37.379 1.00 57.09 90 VAL A C 1
ATOM 685 O O . VAL A 1 90 ? -11.761 -3.848 37.493 1.00 57.09 90 VAL A O 1
ATOM 688 N N . GLN A 1 91 ? -13.820 -3.950 38.399 1.00 58.81 91 GLN A N 1
ATOM 689 C CA . GLN A 1 91 ? -13.337 -3.836 39.766 1.00 58.81 91 GLN A CA 1
ATOM 690 C C . GLN A 1 91 ? -12.434 -5.041 40.053 1.00 58.81 91 GLN A C 1
ATOM 692 O O . GLN A 1 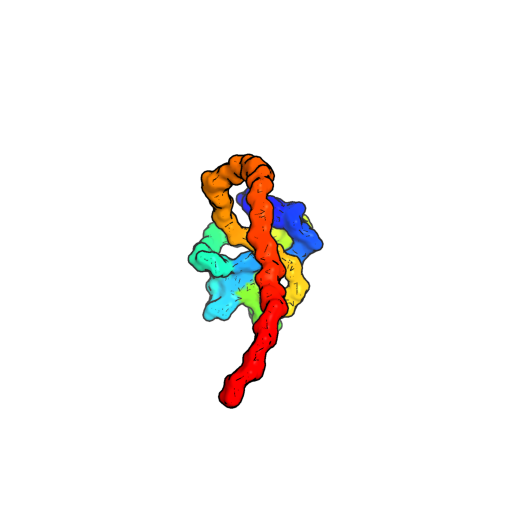91 ? -12.766 -6.150 39.618 1.00 58.81 91 GLN A O 1
ATOM 697 N N . PRO A 1 92 ? -11.297 -4.853 40.748 1.00 51.97 92 PRO A N 1
ATOM 698 C CA . PRO A 1 92 ? -10.396 -5.948 41.067 1.00 51.97 92 PRO A CA 1
ATOM 699 C C . PRO A 1 92 ? -11.176 -6.990 41.865 1.00 51.97 92 PRO A C 1
ATOM 701 O O . PRO A 1 92 ? -11.506 -6.791 43.031 1.00 51.97 92 PRO A O 1
ATOM 704 N N . THR A 1 93 ? -11.520 -8.095 41.209 1.00 53.56 93 THR A N 1
ATOM 705 C CA . THR A 1 93 ? -12.176 -9.210 41.876 1.00 53.56 93 THR A CA 1
ATOM 706 C C . THR A 1 93 ? -11.063 -9.984 42.558 1.00 53.56 93 THR A C 1
ATOM 708 O O . THR A 1 93 ? -10.322 -10.724 41.912 1.00 53.56 93 THR A O 1
ATOM 711 N N . THR A 1 94 ? -10.901 -9.755 43.861 1.00 48.69 94 THR A N 1
ATOM 712 C CA . THR A 1 94 ? -10.018 -10.535 44.730 1.00 48.69 94 THR A CA 1
ATOM 713 C C . THR A 1 94 ? -10.611 -11.928 44.899 1.00 48.69 94 THR A C 1
ATOM 715 O O . THR A 1 94 ? -11.172 -12.262 45.940 1.00 48.69 94 THR A O 1
ATOM 718 N N . THR A 1 95 ? -10.545 -12.734 43.847 1.00 52.53 95 THR A N 1
ATOM 719 C CA . THR A 1 95 ? -10.775 -14.168 43.974 1.00 52.53 95 THR A CA 1
ATOM 720 C C . THR A 1 95 ? -9.430 -14.762 44.374 1.00 52.53 95 THR A C 1
ATOM 722 O O . THR A 1 95 ? -8.492 -14.668 43.577 1.00 52.53 95 THR A O 1
ATOM 725 N N . PRO A 1 96 ? -9.264 -15.290 45.600 1.00 54.91 96 PRO A N 1
ATOM 726 C CA . PRO A 1 96 ? -8.054 -16.020 45.933 1.00 54.91 96 PRO A CA 1
ATOM 727 C C . PRO A 1 96 ? -7.948 -17.210 44.976 1.00 54.91 96 PRO A C 1
ATOM 729 O O . PRO A 1 96 ? -8.909 -17.958 44.789 1.00 54.91 96 PRO A O 1
ATOM 732 N N . TYR A 1 97 ? -6.798 -17.309 44.311 1.00 52.19 97 TYR A N 1
ATOM 733 C CA . TYR A 1 97 ? -6.434 -18.427 43.446 1.00 52.19 97 TYR A CA 1
ATOM 734 C C . TYR A 1 97 ? -6.699 -19.755 44.176 1.00 52.19 97 TYR A C 1
ATOM 736 O O . TYR A 1 97 ? -6.395 -19.835 45.369 1.00 52.19 97 TYR A O 1
ATOM 744 N N . PRO A 1 98 ? -7.221 -20.800 43.506 1.00 52.72 98 PRO A N 1
ATOM 745 C CA . PRO A 1 98 ? -7.160 -22.130 44.080 1.00 52.72 98 PRO A CA 1
ATOM 746 C C . PRO A 1 98 ? -5.681 -22.502 44.206 1.00 52.72 98 PRO A C 1
ATOM 748 O O . PRO A 1 98 ? -4.920 -22.433 43.237 1.00 52.72 98 PRO A O 1
ATOM 751 N N . ASP A 1 99 ? -5.289 -22.804 45.437 1.00 63.09 99 ASP A N 1
ATOM 752 C CA . ASP A 1 99 ? -3.950 -23.230 45.806 1.00 63.09 99 ASP A CA 1
ATOM 753 C C . ASP A 1 99 ? -3.516 -24.411 44.925 1.00 63.09 99 ASP A C 1
ATOM 755 O O . ASP A 1 99 ? -4.266 -25.370 44.728 1.00 63.09 99 ASP A O 1
ATOM 759 N N . CYS A 1 100 ? -2.318 -24.323 44.350 1.00 52.53 100 CYS A N 1
ATOM 760 C CA . CYS A 1 100 ? -1.724 -25.419 43.593 1.00 52.53 100 CYS A CA 1
ATOM 761 C C . CYS A 1 100 ? -1.080 -26.399 44.577 1.00 52.53 100 CYS A C 1
ATOM 763 O O . CYS A 1 100 ? 0.142 -26.535 44.611 1.00 52.53 100 CYS A O 1
ATOM 765 N N . GLU A 1 101 ? -1.896 -27.100 45.362 1.00 54.53 101 GLU A N 1
ATOM 766 C CA . GLU A 1 101 ? -1.425 -28.198 46.201 1.00 54.53 101 GLU A CA 1
ATOM 767 C C . GLU A 1 101 ? -1.309 -29.475 45.351 1.00 54.53 101 GLU A C 1
ATOM 769 O O . GLU A 1 101 ? -2.199 -30.324 45.283 1.00 54.53 101 GLU A O 1
ATOM 774 N N . TRP A 1 102 ? -0.180 -29.607 44.650 1.00 45.47 102 TRP A N 1
ATOM 775 C CA . TRP A 1 102 ? 0.288 -30.909 44.179 1.00 45.47 102 TRP A CA 1
ATOM 776 C C . TRP A 1 102 ? 0.683 -31.735 45.404 1.00 45.47 102 TRP A C 1
ATOM 778 O O . TRP A 1 102 ? 1.792 -31.611 45.925 1.00 45.47 102 TRP A O 1
ATOM 788 N N . GLY A 1 103 ? -0.251 -32.564 45.869 1.00 43.12 103 GLY A N 1
ATOM 789 C CA . GLY A 1 103 ? -0.016 -33.552 46.911 1.00 43.12 103 GLY A CA 1
ATOM 790 C C . GLY A 1 103 ? 1.149 -34.465 46.538 1.00 43.12 103 GLY A C 1
ATOM 791 O O . GLY A 1 103 ? 1.087 -35.226 45.573 1.00 43.12 103 GLY A O 1
ATOM 792 N N . MET A 1 104 ? 2.219 -34.395 47.329 1.00 50.94 104 MET A N 1
ATOM 793 C CA . MET A 1 104 ? 3.182 -35.481 47.422 1.00 50.94 104 MET A CA 1
ATOM 794 C C . MET A 1 104 ? 2.467 -36.712 47.984 1.00 50.94 104 MET A C 1
ATOM 796 O O . MET A 1 104 ? 1.925 -36.668 49.085 1.00 50.94 104 MET A O 1
ATOM 800 N N . GLY A 1 105 ? 2.508 -37.816 47.249 1.00 43.31 105 GLY A N 1
ATOM 801 C CA . GLY A 1 105 ? 2.034 -39.115 47.710 1.00 43.31 105 GLY A CA 1
ATOM 802 C C . GLY A 1 105 ? 2.387 -40.169 46.676 1.00 43.31 105 GLY A C 1
ATOM 803 O O . GLY A 1 105 ? 1.637 -40.384 45.732 1.00 43.31 105 GLY A O 1
ATOM 804 N N . GLY A 1 106 ? 3.582 -40.747 46.795 1.00 49.00 106 GLY A N 1
ATOM 805 C CA . GLY A 1 106 ? 3.946 -41.914 46.004 1.00 49.00 106 GLY A CA 1
ATOM 806 C C . GLY A 1 106 ? 3.258 -43.166 46.527 1.00 49.00 106 GLY A C 1
ATOM 807 O O . GLY A 1 106 ? 2.952 -43.222 47.707 1.00 49.00 106 GLY A O 1
ATOM 808 N N . GLU A 1 107 ? 3.116 -44.164 45.659 1.00 47.34 107 GLU A N 1
ATOM 809 C CA . GLU A 1 107 ? 3.081 -45.593 45.981 1.00 47.34 107 GLU A CA 1
ATOM 810 C C . GLU A 1 107 ? 3.369 -46.370 44.681 1.00 47.34 107 GLU A C 1
ATOM 812 O O . GLU A 1 107 ? 2.760 -46.128 43.640 1.00 47.34 107 GLU A O 1
ATOM 817 N N . ARG A 1 108 ? 4.392 -47.236 44.729 1.00 53.03 108 ARG A N 1
ATOM 818 C CA . ARG A 1 108 ? 4.586 -48.338 43.777 1.00 53.03 108 ARG A CA 1
ATOM 819 C C . ARG A 1 108 ? 3.544 -49.393 44.108 1.00 53.03 108 ARG A C 1
ATOM 821 O O . ARG A 1 108 ? 3.578 -49.820 45.255 1.00 53.03 108 ARG A O 1
ATOM 828 N N . GLU A 1 109 ? 2.838 -49.908 43.109 1.00 48.94 109 GLU A N 1
ATOM 829 C CA . GLU A 1 109 ? 2.476 -51.328 43.022 1.00 48.94 109 GLU A CA 1
ATOM 830 C C . GLU A 1 109 ? 2.540 -51.754 41.537 1.00 48.94 109 GLU A C 1
ATOM 832 O O . GLU A 1 109 ? 1.939 -51.116 40.675 1.00 48.94 109 GLU A O 1
ATOM 837 N N . ASP A 1 110 ? 3.385 -52.767 41.319 1.00 53.25 110 ASP A N 1
ATOM 838 C CA . ASP A 1 110 ? 3.467 -53.808 40.274 1.00 53.25 110 ASP A CA 1
ATOM 839 C C . ASP A 1 110 ? 3.545 -53.457 38.773 1.00 53.25 110 ASP A C 1
ATOM 841 O O . ASP A 1 110 ? 2.512 -53.181 38.123 1.00 53.25 110 ASP A O 1
#

pLDDT: mean 82.42, std 17.91, range [43.12, 98.0]

Radius of gyration: 23.91 Å; chains: 1; bounding box: 30×64×61 Å

Organism: Penaeus vannamei (NCBI:txid6689)

Foldseek 3Di:
DVVLLVVLQPFPFWAFAQWFDLPHQPLIAGVVRDHPPDAQADVCPPVRPDDNQGTWIQGSVPSHIYGGHPPDDGHYDDDDPDDPDPPPPPDPDPDPDDDPPPDDDDDDDD